Protein AF-C5EA65-F1 (afdb_monomer)

pLDDT: mean 77.41, std 18.28, range [38.25, 96.12]

Structure (mmCIF, N/CA/C/O backbone):
data_AF-C5EA65-F1
#
_entry.id   AF-C5EA65-F1
#
loop_
_atom_site.group_PDB
_atom_site.id
_atom_site.type_symbol
_atom_site.label_atom_id
_atom_site.label_alt_id
_atom_site.label_comp_id
_atom_site.label_asym_id
_atom_site.label_entity_id
_atom_site.label_seq_id
_atom_site.pdbx_PDB_ins_code
_atom_site.Cartn_x
_atom_site.Cartn_y
_atom_site.Cartn_z
_atom_site.occupancy
_atom_site.B_iso_or_equiv
_atom_site.auth_seq_id
_atom_site.auth_comp_id
_atom_site.auth_asym_id
_atom_site.auth_atom_id
_atom_site.pdbx_PDB_model_num
ATOM 1 N N . MET A 1 1 ? 1.849 60.796 48.686 1.00 42.72 1 MET A N 1
ATOM 2 C CA . MET A 1 1 ? 1.917 60.443 47.254 1.00 42.72 1 MET A CA 1
ATOM 3 C C . MET A 1 1 ? 2.783 59.196 47.176 1.00 42.72 1 MET A C 1
ATOM 5 O O . MET A 1 1 ? 3.997 59.300 47.188 1.00 42.72 1 MET A O 1
ATOM 9 N N . GLU A 1 2 ? 2.141 58.036 47.281 1.00 45.88 2 GLU A N 1
ATOM 10 C CA . GLU A 1 2 ? 2.754 56.698 47.278 1.00 45.88 2 GLU A CA 1
ATOM 11 C C . GLU A 1 2 ? 2.664 56.130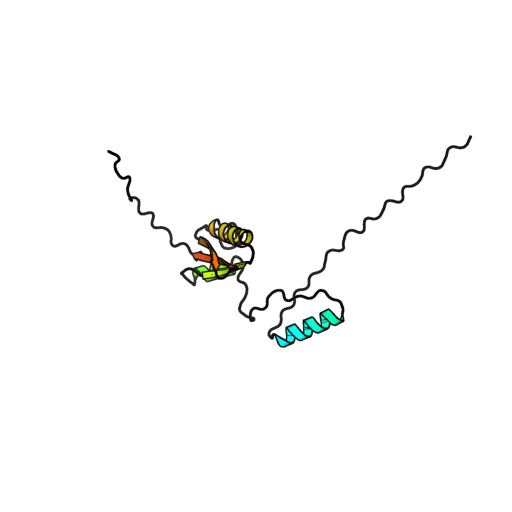 45.851 1.00 45.88 2 GLU A C 1
ATOM 13 O O . GLU A 1 2 ? 1.578 56.206 45.264 1.00 45.88 2 GLU A O 1
ATOM 18 N N . PRO A 1 3 ? 3.737 55.586 45.253 1.00 50.59 3 PRO A N 1
ATOM 19 C CA . PRO A 1 3 ? 3.624 54.873 43.988 1.00 50.59 3 PRO A CA 1
ATOM 20 C C . PRO A 1 3 ? 3.052 53.458 44.193 1.00 50.59 3 PRO A C 1
ATOM 22 O O . PRO A 1 3 ? 3.458 52.717 45.083 1.00 50.59 3 PRO A O 1
ATOM 25 N N . SER A 1 4 ? 2.094 53.103 43.331 1.00 47.75 4 SER A N 1
ATOM 26 C CA . SER A 1 4 ? 1.398 51.809 43.276 1.00 47.75 4 SER A CA 1
ATOM 27 C C . SER A 1 4 ? 2.331 50.601 43.100 1.00 47.75 4 SER A C 1
ATOM 29 O O . SER A 1 4 ? 3.300 50.692 42.342 1.00 47.75 4 SER A O 1
ATOM 31 N N . PRO A 1 5 ? 1.990 49.427 43.665 1.00 50.44 5 PRO A N 1
ATOM 32 C CA . PRO A 1 5 ? 2.654 48.179 43.321 1.00 50.44 5 PRO A CA 1
ATOM 33 C C . PRO A 1 5 ? 2.207 47.700 41.931 1.00 50.44 5 PRO A C 1
ATOM 35 O O . PRO A 1 5 ? 1.017 47.604 41.626 1.00 50.44 5 PRO A O 1
ATOM 38 N N . ALA A 1 6 ? 3.184 47.394 41.077 1.00 50.41 6 ALA A N 1
ATOM 39 C CA . ALA A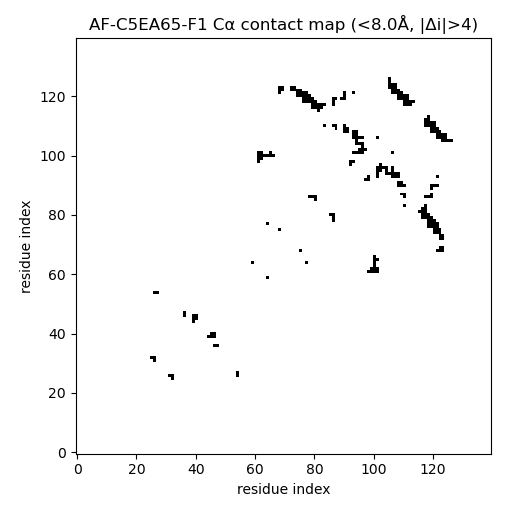 1 6 ? 2.964 46.793 39.769 1.00 50.41 6 ALA A CA 1
ATOM 40 C C . ALA A 1 6 ? 2.261 45.431 39.911 1.00 50.41 6 ALA A C 1
ATOM 42 O O . ALA A 1 6 ? 2.679 44.571 40.686 1.00 50.41 6 ALA A O 1
ATOM 43 N N . SER A 1 7 ? 1.189 45.238 39.138 1.00 45.34 7 SER A N 1
ATOM 44 C CA . SER A 1 7 ? 0.468 43.969 39.041 1.00 45.34 7 SER A CA 1
ATOM 45 C C . SER A 1 7 ? 1.375 42.886 38.459 1.00 45.34 7 SER A C 1
ATOM 47 O O . SER A 1 7 ? 1.774 42.948 37.297 1.00 45.34 7 SER A O 1
ATOM 49 N N . VAL A 1 8 ? 1.681 41.871 39.266 1.00 50.34 8 VAL A N 1
ATOM 50 C CA . VAL A 1 8 ? 2.309 40.631 38.808 1.00 50.34 8 VAL A CA 1
ATOM 51 C C . VAL A 1 8 ? 1.278 39.889 37.963 1.00 50.34 8 VAL A C 1
ATOM 53 O O . VAL A 1 8 ? 0.305 39.342 38.480 1.00 50.34 8 VAL A O 1
ATOM 56 N N . ALA A 1 9 ? 1.466 39.895 36.645 1.00 40.66 9 ALA A N 1
ATOM 57 C CA . ALA A 1 9 ? 0.675 39.080 35.739 1.00 40.66 9 ALA A CA 1
ATOM 58 C C . ALA A 1 9 ? 0.950 37.598 36.037 1.00 40.66 9 ALA A C 1
ATOM 60 O O . ALA A 1 9 ? 2.009 37.065 35.706 1.00 40.66 9 ALA A O 1
ATOM 61 N N . CYS A 1 10 ? -0.011 36.936 36.683 1.00 40.47 10 CYS A N 1
ATOM 62 C CA . CYS A 1 10 ? -0.054 35.486 36.801 1.00 40.47 10 CYS A CA 1
ATOM 63 C C . CYS A 1 10 ? -0.231 34.914 35.387 1.00 40.47 10 CYS A C 1
ATOM 65 O O . CYS A 1 10 ? -1.318 34.957 34.808 1.00 40.47 10 CYS A O 1
ATOM 67 N N . GLY A 1 11 ? 0.875 34.477 34.784 1.00 38.25 11 GLY A N 1
ATOM 68 C CA . GLY A 1 11 ? 0.882 33.874 33.461 1.00 38.25 11 GLY A CA 1
ATOM 69 C C . GLY A 1 11 ? -0.002 32.633 33.449 1.00 38.25 11 GLY A C 1
ATOM 70 O O . GLY A 1 11 ? 0.262 31.668 34.159 1.00 38.25 11 GLY A O 1
ATOM 71 N N . SER A 1 12 ? -1.051 32.668 32.628 1.00 46.88 12 SER A N 1
ATOM 72 C CA . SER A 1 12 ? -1.897 31.521 32.315 1.00 46.88 12 SER A CA 1
ATOM 73 C C . SER A 1 12 ? -1.016 30.346 31.886 1.00 46.88 12 SER A C 1
ATOM 75 O O . SER A 1 12 ? -0.458 30.353 30.786 1.00 46.88 12 SER A O 1
ATOM 77 N N . VAL A 1 13 ? -0.912 29.323 32.735 1.00 44.59 13 VAL A N 1
ATOM 78 C CA . VAL A 1 13 ? -0.347 28.028 32.352 1.00 44.59 13 VAL A CA 1
ATOM 79 C C . VAL A 1 13 ? -1.277 27.461 31.288 1.00 44.59 13 VAL A C 1
ATOM 81 O O . VAL A 1 13 ? -2.367 26.976 31.578 1.00 44.59 13 VAL A O 1
ATOM 84 N N . LYS A 1 14 ? -0.887 27.580 30.019 1.00 47.47 14 LYS A N 1
ATOM 85 C CA . LYS A 1 14 ? -1.535 26.829 28.949 1.00 47.47 14 LYS A CA 1
ATOM 86 C C . LYS A 1 14 ? -1.159 25.372 29.178 1.00 47.47 14 LYS A C 1
ATOM 88 O O . LYS A 1 14 ? -0.051 24.969 28.834 1.00 47.47 14 LYS A O 1
ATOM 93 N N . CYS A 1 15 ? -2.058 24.608 29.796 1.00 49.91 15 CYS A N 1
ATOM 94 C CA . CYS A 1 15 ? -1.981 23.155 29.809 1.00 49.91 15 CYS A CA 1
ATOM 95 C C . CYS A 1 15 ? -1.903 22.700 28.349 1.00 49.91 15 CYS A C 1
ATOM 97 O O . CYS A 1 15 ? -2.889 22.763 27.614 1.00 49.91 15 CYS A O 1
ATOM 99 N N . LEU A 1 16 ? -0.704 22.332 27.901 1.00 51.25 16 LEU A N 1
ATOM 100 C CA . LEU A 1 16 ? -0.521 21.701 26.603 1.00 51.25 16 LEU A CA 1
ATOM 101 C C . LEU A 1 16 ? -1.367 20.418 26.610 1.00 51.25 16 LEU A C 1
ATOM 103 O O . LEU A 1 16 ? -1.343 19.703 27.616 1.00 51.25 16 LEU A O 1
ATOM 107 N N . PRO A 1 17 ? -2.136 20.121 25.548 1.00 58.03 17 PRO A N 1
ATOM 108 C CA . PRO A 1 17 ? -2.901 18.885 25.494 1.00 58.03 17 PRO A CA 1
ATOM 109 C C . PRO A 1 17 ? -1.932 17.715 25.672 1.00 58.03 17 PRO A C 1
ATOM 111 O O . PRO A 1 17 ? -0.957 17.595 24.927 1.00 58.03 17 PRO A O 1
ATOM 114 N N . MET A 1 18 ? -2.170 16.890 26.696 1.00 62.22 18 MET A N 1
ATOM 115 C CA . MET A 1 18 ? -1.382 15.684 26.933 1.00 62.22 18 MET A CA 1
ATOM 116 C C . MET A 1 18 ? -1.363 14.857 25.647 1.00 62.22 18 MET A C 1
ATOM 118 O O . MET A 1 18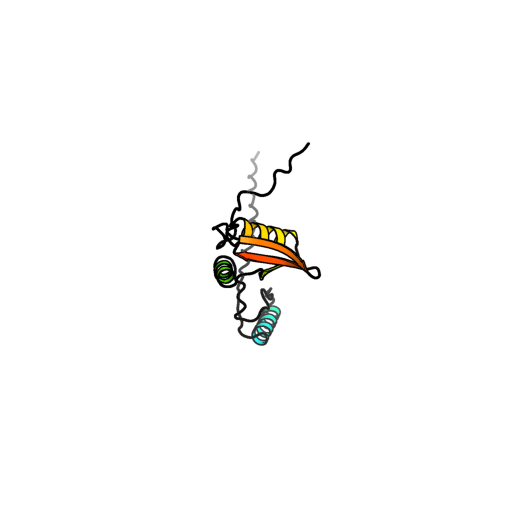 ? -2.408 14.643 25.027 1.00 62.22 18 MET A O 1
ATOM 122 N N . ALA A 1 19 ? -0.177 14.419 25.223 1.00 66.88 19 ALA A N 1
ATOM 123 C CA . ALA A 1 19 ? -0.045 13.556 24.059 1.00 66.88 19 ALA A CA 1
ATOM 124 C C . ALA A 1 19 ? -0.945 12.323 24.253 1.00 66.88 19 ALA A C 1
ATOM 126 O O . ALA A 1 19 ? -0.819 11.614 25.250 1.00 66.88 19 ALA A O 1
ATOM 127 N N . LYS A 1 20 ? -1.888 12.095 23.330 1.00 71.62 20 LYS A N 1
ATOM 128 C CA . LYS A 1 20 ? -2.807 10.951 23.395 1.00 71.62 20 LYS A CA 1
ATOM 129 C C . LYS A 1 20 ? -1.984 9.668 23.254 1.00 71.62 20 LYS A C 1
ATOM 131 O O . LYS A 1 20 ? -1.475 9.382 22.171 1.00 71.62 20 LYS A O 1
ATOM 136 N N . THR A 1 21 ? -1.834 8.914 24.340 1.00 77.75 21 THR A N 1
ATOM 137 C CA . THR A 1 21 ? -1.193 7.594 24.312 1.00 77.75 21 THR A CA 1
ATOM 138 C C . THR A 1 21 ? -2.074 6.638 23.515 1.00 77.75 21 THR A C 1
ATOM 140 O O . THR A 1 21 ? -3.233 6.424 23.861 1.00 77.75 21 THR A O 1
ATOM 143 N N . VAL A 1 22 ? -1.533 6.074 22.435 1.00 80.88 22 VAL A N 1
ATOM 144 C CA . VAL A 1 22 ? -2.223 5.082 21.600 1.00 80.88 22 VAL A CA 1
ATOM 145 C C . VAL A 1 22 ? -1.595 3.718 21.849 1.00 80.88 22 VAL A C 1
ATOM 147 O O . VAL A 1 22 ? -0.393 3.545 21.650 1.00 80.88 22 VAL A O 1
ATOM 150 N N . ILE A 1 23 ? -2.414 2.749 22.255 1.00 81.38 23 ILE A N 1
ATOM 151 C CA . ILE A 1 23 ? -2.008 1.357 22.459 1.00 81.38 23 ILE A CA 1
ATOM 152 C C . ILE A 1 23 ? -2.646 0.517 21.356 1.00 81.38 23 ILE A C 1
ATOM 154 O O . ILE A 1 23 ? -3.851 0.595 21.129 1.00 81.38 23 ILE A O 1
ATOM 158 N N . ARG A 1 24 ? -1.828 -0.277 20.662 1.00 85.19 24 ARG A N 1
ATOM 159 C CA . ARG A 1 24 ? -2.287 -1.223 19.642 1.00 85.19 24 ARG A CA 1
ATOM 160 C C . ARG A 1 24 ? -2.212 -2.633 20.198 1.00 85.19 24 ARG A C 1
ATOM 162 O O . ARG A 1 24 ? -1.148 -3.055 20.643 1.00 85.19 24 ARG A O 1
ATOM 169 N N . VAL A 1 25 ? -3.328 -3.346 20.138 1.00 83.31 25 VAL A N 1
ATOM 170 C CA . VAL A 1 25 ? -3.459 -4.725 20.614 1.00 83.31 25 VAL A CA 1
ATOM 171 C C . VAL A 1 25 ? -3.928 -5.587 19.446 1.00 83.31 25 VAL A C 1
ATOM 173 O O . VAL A 1 25 ? -4.782 -5.162 18.669 1.00 83.31 25 VAL A O 1
ATOM 176 N N . MET A 1 26 ? -3.335 -6.769 19.291 1.00 82.25 26 MET A N 1
ATOM 177 C CA . MET A 1 26 ? -3.684 -7.736 18.250 1.00 82.25 26 MET A CA 1
ATOM 178 C C . MET A 1 26 ? -4.314 -8.976 18.883 1.00 82.25 26 MET A C 1
ATOM 180 O O . MET A 1 26 ? -3.869 -9.404 19.946 1.00 82.25 26 MET A O 1
ATOM 184 N N . PHE A 1 27 ? -5.312 -9.553 18.213 1.00 82.12 27 PHE A N 1
ATOM 185 C CA . PHE A 1 27 ? -6.046 -10.736 18.670 1.00 82.12 27 PHE A CA 1
ATOM 186 C C . PHE A 1 27 ? -6.166 -11.749 17.542 1.00 82.12 27 PHE A C 1
ATOM 188 O O . PHE A 1 27 ? -6.684 -11.383 16.491 1.00 82.12 27 PHE A O 1
ATOM 195 N N . ASP A 1 28 ? -5.746 -12.995 17.789 1.00 78.88 28 ASP A N 1
ATOM 196 C CA . ASP A 1 28 ? -5.841 -14.150 16.872 1.00 78.88 28 ASP A CA 1
ATOM 197 C C . ASP A 1 28 ? -7.278 -14.547 16.500 1.00 78.88 28 ASP A C 1
ATOM 199 O O . ASP A 1 28 ? -7.489 -15.212 15.487 1.00 78.88 28 ASP A O 1
ATOM 203 N N . ASP A 1 29 ? -8.265 -14.098 17.277 1.00 81.50 29 ASP A N 1
ATOM 204 C CA . ASP A 1 29 ? -9.680 -14.422 17.123 1.00 81.50 29 ASP A CA 1
ATOM 205 C C . ASP A 1 29 ? -10.571 -13.170 17.231 1.00 81.50 29 ASP A C 1
ATOM 207 O O . ASP A 1 29 ? -10.314 -12.267 18.034 1.00 81.50 29 ASP A O 1
ATOM 211 N N . ALA A 1 30 ? -11.641 -13.130 16.431 1.00 80.12 30 ALA A N 1
ATOM 212 C CA . ALA A 1 30 ? -12.567 -11.998 16.376 1.00 80.12 30 ALA A CA 1
ATOM 213 C C . ALA A 1 30 ? -13.369 -11.835 17.678 1.00 80.12 30 ALA A C 1
ATOM 215 O O . ALA A 1 30 ? -13.546 -10.714 18.152 1.00 80.12 30 ALA A O 1
ATOM 216 N N . THR A 1 31 ? -13.771 -12.942 18.303 1.00 85.19 31 THR A N 1
ATOM 217 C CA . THR A 1 31 ? -14.519 -12.948 19.570 1.00 85.19 31 THR A CA 1
ATOM 218 C C . THR A 1 31 ? -13.684 -12.349 20.701 1.00 85.19 31 THR A C 1
ATOM 220 O O . THR A 1 31 ? -14.178 -11.570 21.517 1.00 85.19 31 THR A O 1
ATOM 223 N N . ALA A 1 32 ? -12.384 -12.663 20.734 1.00 85.44 32 ALA A N 1
ATOM 224 C CA . ALA A 1 32 ? -11.458 -12.096 21.712 1.00 85.44 32 ALA A CA 1
ATOM 225 C C . ALA A 1 32 ? -11.291 -10.573 21.546 1.00 85.44 32 ALA A C 1
ATOM 227 O O . ALA A 1 32 ? -11.234 -9.846 22.544 1.00 85.44 32 ALA A O 1
ATOM 228 N N . ALA A 1 33 ? -11.254 -10.084 20.301 1.00 87.25 33 ALA A N 1
ATOM 229 C CA . ALA A 1 33 ? -11.209 -8.654 20.010 1.00 87.25 33 ALA A CA 1
ATOM 230 C C . ALA A 1 33 ? -12.505 -7.942 20.429 1.00 87.25 33 ALA A C 1
ATOM 232 O O . ALA A 1 33 ? -12.446 -6.877 21.046 1.00 87.25 33 ALA A O 1
ATOM 233 N N . GLU A 1 34 ? -13.669 -8.532 20.148 1.00 88.94 34 GLU A N 1
ATOM 234 C CA . GLU A 1 34 ? -14.974 -7.985 20.542 1.00 88.94 34 GLU A CA 1
ATOM 235 C C . GLU A 1 34 ? -15.103 -7.868 22.064 1.00 88.94 34 GLU A C 1
ATOM 237 O O . GLU A 1 34 ? -15.375 -6.777 22.570 1.00 88.94 34 GLU A O 1
ATOM 242 N N . GLY A 1 35 ? -14.786 -8.931 22.810 1.00 92.19 35 GLY A N 1
ATOM 243 C CA . GLY A 1 35 ? -14.815 -8.901 24.276 1.00 92.19 35 GLY A CA 1
ATOM 244 C C . GLY A 1 35 ? -13.801 -7.925 24.894 1.00 92.19 35 GLY A C 1
ATOM 245 O O . GLY A 1 35 ? -14.009 -7.395 25.988 1.00 92.19 35 GLY A O 1
ATOM 246 N N . PHE A 1 36 ? -12.687 -7.639 24.212 1.00 90.94 36 PHE A N 1
ATOM 247 C CA . PHE A 1 36 ? -11.774 -6.570 24.625 1.00 90.94 36 PHE A CA 1
ATOM 248 C C . PHE A 1 36 ? -12.378 -5.178 24.399 1.00 90.94 36 PHE A C 1
ATOM 250 O O . PHE A 1 36 ? -12.317 -4.338 25.296 1.00 90.94 36 PHE A O 1
ATOM 257 N N . LEU A 1 37 ? -13.011 -4.941 23.247 1.00 91.75 37 LEU A N 1
ATOM 258 C CA . LEU A 1 37 ? -13.667 -3.666 22.944 1.00 91.75 37 LEU A CA 1
ATOM 259 C C . LEU A 1 37 ? -14.828 -3.368 23.893 1.00 91.75 37 LEU A C 1
ATOM 261 O O . LEU A 1 37 ? -14.987 -2.223 24.313 1.00 91.75 37 LEU A O 1
ATOM 265 N N . GLU A 1 38 ? -15.623 -4.375 24.254 1.00 92.62 38 GLU A N 1
ATOM 266 C CA . GLU A 1 38 ? -16.700 -4.221 25.237 1.00 92.62 38 GLU A CA 1
ATOM 267 C C . GLU A 1 38 ? -16.166 -3.791 26.605 1.00 92.62 38 GLU A C 1
ATOM 269 O O . GLU A 1 38 ? -16.692 -2.848 27.199 1.00 92.62 38 GLU A O 1
ATOM 274 N N . ARG A 1 39 ? -15.068 -4.403 27.068 1.00 92.94 39 ARG A N 1
ATOM 275 C CA . ARG A 1 39 ? -14.401 -3.991 28.312 1.00 92.94 39 ARG A CA 1
ATOM 276 C C . ARG A 1 39 ? -13.875 -2.562 28.231 1.00 92.94 39 ARG A C 1
ATOM 278 O O . ARG A 1 39 ? -14.137 -1.775 29.135 1.00 92.94 39 ARG A O 1
ATOM 285 N N . CYS A 1 40 ? -13.222 -2.189 27.129 1.00 92.56 40 CYS A N 1
ATOM 286 C CA . CYS A 1 40 ? -12.765 -0.815 26.923 1.00 92.56 40 CYS A CA 1
ATOM 287 C C . CYS A 1 40 ? -13.917 0.196 26.965 1.00 92.56 40 CYS A C 1
ATOM 289 O O . CYS A 1 40 ? -13.785 1.238 27.601 1.00 92.56 40 CYS A O 1
ATOM 291 N N . ARG A 1 41 ? -15.063 -0.115 26.344 1.00 90.00 41 ARG A N 1
ATOM 292 C CA . ARG A 1 41 ? -16.256 0.743 26.418 1.00 90.00 41 ARG A CA 1
ATOM 293 C C . ARG A 1 41 ? -16.782 0.864 27.847 1.00 90.00 41 ARG A C 1
ATOM 295 O O . ARG A 1 41 ? -17.148 1.964 28.248 1.00 90.00 41 ARG A O 1
ATOM 302 N N . GLY A 1 42 ? -16.787 -0.233 28.608 1.00 90.75 42 GLY A N 1
ATOM 303 C CA . GLY A 1 42 ? -17.164 -0.234 30.025 1.00 90.75 42 GLY A CA 1
ATOM 304 C C . GLY A 1 42 ? -16.268 0.656 30.895 1.00 90.75 42 GLY A C 1
ATOM 305 O O . GLY A 1 42 ? -16.754 1.285 31.829 1.00 90.75 42 GLY A O 1
ATOM 306 N N . GLU A 1 43 ? -14.985 0.771 30.550 1.00 91.62 43 GLU A N 1
ATOM 3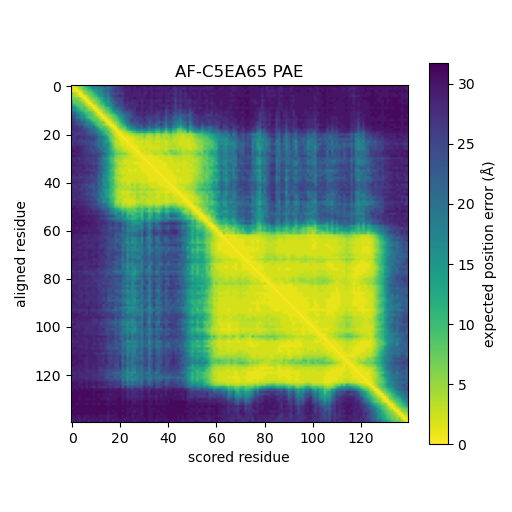07 C CA . GLU A 1 43 ? -14.010 1.634 31.234 1.00 91.62 43 GLU A CA 1
ATOM 308 C C . GLU A 1 43 ? -13.951 3.072 30.680 1.00 91.62 43 GLU A C 1
ATOM 310 O O . GLU A 1 43 ? -13.148 3.886 31.137 1.00 91.62 43 GLU A O 1
ATOM 315 N N . GLY A 1 44 ? -14.788 3.416 29.694 1.00 88.19 44 GLY A N 1
ATOM 316 C CA . GLY A 1 44 ? -14.784 4.739 29.059 1.00 88.19 44 GLY A CA 1
ATOM 317 C C . GLY A 1 44 ? -13.571 4.997 28.155 1.00 88.19 44 GLY A C 1
ATOM 318 O O . GLY A 1 44 ? -13.256 6.150 27.854 1.00 88.19 44 GLY A O 1
ATOM 319 N N . LEU A 1 45 ? -12.880 3.941 27.717 1.00 88.25 45 LEU A N 1
ATOM 320 C CA . LEU A 1 45 ? -11.743 4.020 26.806 1.00 88.25 45 LEU A CA 1
ATOM 321 C C . LEU A 1 45 ? -12.208 4.132 25.346 1.00 88.25 45 LEU A C 1
ATOM 323 O O . LEU A 1 45 ? -13.081 3.398 24.883 1.00 88.25 45 LEU A O 1
ATOM 327 N N . ASP A 1 46 ? -11.556 5.022 24.597 1.00 85.94 46 ASP A N 1
ATOM 328 C CA . ASP A 1 46 ? -11.770 5.236 23.159 1.00 85.94 46 ASP A CA 1
ATOM 329 C C . ASP A 1 46 ? -11.069 4.143 22.331 1.00 85.94 46 ASP A C 1
ATOM 331 O O . ASP A 1 46 ? -10.034 4.369 21.699 1.00 85.94 46 ASP A O 1
ATOM 335 N N . ALA A 1 47 ? -11.598 2.920 22.411 1.00 86.25 47 ALA A N 1
ATOM 336 C CA . ALA A 1 47 ? -11.101 1.768 21.669 1.00 86.25 47 ALA A CA 1
ATOM 337 C C . ALA A 1 47 ? -11.903 1.552 20.379 1.00 86.25 47 ALA A C 1
ATOM 339 O O . ALA A 1 47 ? -13.130 1.421 20.390 1.00 86.25 47 ALA A O 1
ATOM 340 N N . VAL A 1 48 ? -11.189 1.467 19.257 1.00 84.00 48 VAL A N 1
ATOM 341 C CA . VAL A 1 48 ? -11.757 1.246 17.923 1.00 84.00 48 VAL A CA 1
ATOM 342 C C . VAL A 1 48 ? -11.008 0.131 17.204 1.00 84.00 48 VAL A C 1
ATOM 344 O O . VAL A 1 48 ? -9.812 -0.071 17.417 1.00 84.00 48 VAL A O 1
ATOM 347 N N . VAL A 1 49 ? -11.703 -0.580 16.316 1.00 82.88 49 VAL A N 1
ATOM 348 C CA . VAL A 1 49 ? -11.062 -1.550 15.422 1.00 82.88 49 VAL A CA 1
ATOM 349 C C . VAL A 1 49 ? -10.208 -0.791 14.407 1.00 82.88 49 VAL A C 1
ATOM 351 O O . VAL A 1 49 ? -10.736 -0.044 13.584 1.00 82.88 49 VAL A O 1
ATOM 354 N N . GLU A 1 50 ? -8.888 -0.987 14.451 1.00 74.19 50 GLU A N 1
ATOM 355 C CA . GLU A 1 50 ?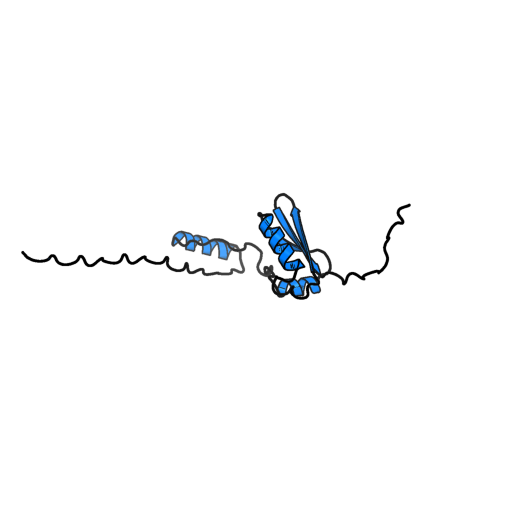 -7.967 -0.401 13.466 1.00 74.19 50 GLU A CA 1
ATOM 356 C C . GLU A 1 50 ? -7.955 -1.194 12.144 1.00 74.19 50 GLU A C 1
ATOM 358 O O . GLU A 1 50 ? -7.882 -0.603 11.064 1.00 74.19 50 GLU A O 1
ATOM 363 N N . ASP A 1 51 ? -8.032 -2.529 12.212 1.00 68.19 51 ASP A N 1
ATOM 364 C CA . ASP A 1 51 ? -8.008 -3.429 11.055 1.00 68.19 51 ASP A CA 1
ATOM 365 C C . ASP A 1 51 ? -8.769 -4.728 11.368 1.00 68.19 51 ASP A C 1
ATOM 367 O O . ASP A 1 51 ? -8.416 -5.434 12.307 1.00 68.19 51 ASP A O 1
ATOM 371 N N . ALA A 1 52 ? -9.806 -5.040 10.587 1.00 64.44 52 ALA A N 1
ATOM 372 C CA . ALA A 1 52 ? -10.647 -6.231 10.770 1.00 64.44 52 ALA A CA 1
ATOM 373 C C . ALA A 1 52 ? -10.210 -7.427 9.901 1.00 64.44 52 ALA A C 1
ATOM 375 O O . ALA A 1 52 ? -10.914 -8.432 9.818 1.00 64.44 52 ALA A O 1
ATOM 376 N N . ARG A 1 53 ? -9.090 -7.314 9.173 1.00 63.97 53 ARG A N 1
ATOM 377 C CA . ARG A 1 53 ? -8.623 -8.399 8.301 1.00 63.97 53 ARG A CA 1
ATOM 378 C C . ARG A 1 53 ? -8.086 -9.580 9.123 1.00 63.97 53 ARG A C 1
ATOM 380 O O . ARG A 1 53 ? -7.452 -9.343 10.148 1.00 63.97 53 ARG A O 1
ATOM 387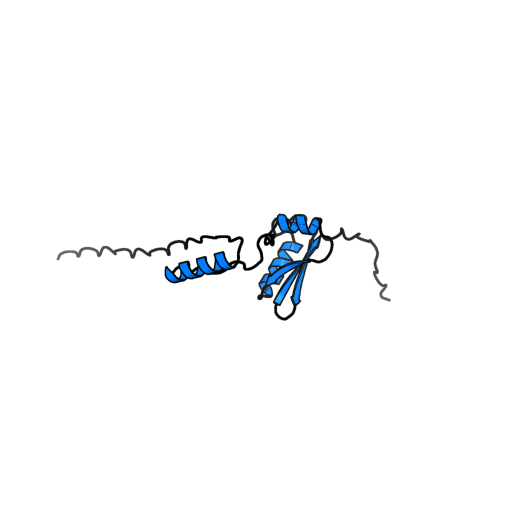 N N . PRO A 1 54 ? -8.260 -10.831 8.650 1.00 54.59 54 PRO A N 1
ATOM 388 C CA . PRO A 1 54 ? -7.780 -12.020 9.353 1.00 54.59 54 PRO A CA 1
ATOM 389 C C . PRO A 1 54 ? -6.286 -11.942 9.671 1.00 54.59 54 PRO A C 1
ATOM 391 O O . PRO A 1 54 ? -5.496 -11.458 8.847 1.00 54.59 54 PRO A O 1
ATOM 394 N N . ILE A 1 55 ? -5.882 -12.468 10.828 1.00 41.97 55 ILE A N 1
ATOM 395 C CA . ILE A 1 55 ? -4.466 -12.574 11.183 1.00 41.97 55 ILE A CA 1
ATOM 396 C C . ILE A 1 55 ? -3.700 -13.395 10.147 1.00 41.97 55 ILE A C 1
ATOM 398 O O . ILE A 1 55 ? -4.196 -14.368 9.589 1.00 41.97 55 ILE A O 1
ATOM 402 N N . GLY A 1 56 ? -2.501 -12.918 9.809 1.00 49.88 56 GLY A N 1
ATOM 403 C CA . GLY A 1 56 ? -1.719 -13.407 8.669 1.00 49.88 56 GLY A CA 1
ATOM 404 C C . GLY A 1 56 ? -1.960 -12.631 7.368 1.00 49.88 56 GLY A C 1
ATOM 405 O O . GLY A 1 56 ? -1.083 -12.602 6.502 1.00 49.88 56 GLY A O 1
ATOM 406 N N . THR A 1 57 ? -3.053 -11.868 7.262 1.00 53.72 57 THR A N 1
ATOM 407 C CA . THR A 1 57 ? -3.289 -10.916 6.160 1.00 53.72 57 THR A CA 1
ATOM 408 C C . THR A 1 57 ? -2.591 -9.586 6.445 1.00 53.72 57 THR A C 1
ATOM 410 O O . THR A 1 57 ? -3.190 -8.512 6.397 1.00 53.72 57 THR A O 1
ATOM 413 N N . VAL A 1 58 ? -1.305 -9.648 6.806 1.00 52.44 58 VAL A N 1
ATOM 414 C CA . VAL A 1 58 ? -0.499 -8.472 7.151 1.00 52.44 58 VAL A CA 1
ATOM 415 C C . VAL A 1 58 ? -0.677 -7.421 6.060 1.00 52.44 58 VAL A C 1
ATOM 417 O O . VAL A 1 58 ? -0.428 -7.696 4.884 1.00 52.44 58 VAL A O 1
ATOM 420 N N . LYS A 1 59 ? -1.080 -6.203 6.443 1.00 57.41 59 LYS A N 1
ATOM 421 C CA . LYS A 1 59 ? -1.028 -5.023 5.576 1.00 57.41 59 LYS A CA 1
ATOM 422 C C . LYS A 1 59 ? 0.432 -4.793 5.200 1.00 57.41 59 LYS A C 1
ATOM 424 O O . LYS A 1 59 ? 1.167 -4.099 5.902 1.00 57.41 59 LYS A O 1
ATOM 429 N N . ARG A 1 60 ? 0.876 -5.423 4.112 1.00 65.69 60 ARG A N 1
ATOM 430 C CA . ARG A 1 60 ? 2.246 -5.303 3.618 1.00 65.69 60 ARG A CA 1
ATOM 431 C C . ARG A 1 60 ? 2.425 -3.848 3.219 1.00 65.69 60 ARG A C 1
ATOM 433 O O . ARG A 1 60 ? 1.860 -3.369 2.241 1.00 65.69 60 ARG A O 1
ATOM 440 N N . ASN A 1 61 ? 3.153 -3.110 4.043 1.00 75.69 61 ASN A N 1
ATOM 441 C CA . ASN A 1 61 ? 3.506 -1.730 3.779 1.00 75.69 61 ASN A CA 1
ATOM 442 C C . ASN A 1 61 ? 4.991 -1.661 3.460 1.00 75.69 61 ASN A C 1
ATOM 444 O O . ASN A 1 61 ? 5.813 -2.352 4.059 1.00 75.69 61 ASN A O 1
ATOM 448 N N . GLY A 1 62 ? 5.318 -0.801 2.506 1.00 80.31 62 GLY A N 1
ATOM 449 C CA . GLY A 1 62 ? 6.690 -0.515 2.133 1.00 80.31 62 GLY A CA 1
ATOM 450 C C . GLY A 1 62 ? 7.487 -1.750 1.664 1.00 80.31 62 GLY A C 1
ATOM 451 O O . GLY A 1 62 ? 7.005 -2.440 0.763 1.00 80.31 62 GLY A O 1
ATOM 452 N N . PRO A 1 63 ? 8.659 -2.074 2.254 1.00 86.88 63 PRO A N 1
ATOM 453 C CA . PRO A 1 63 ? 9.545 -3.139 1.762 1.00 86.88 63 PRO A CA 1
ATOM 454 C C . PRO A 1 63 ? 8.891 -4.516 1.621 1.00 86.88 63 PRO A C 1
ATOM 456 O O . PRO A 1 63 ? 9.110 -5.197 0.625 1.00 86.88 63 PRO A O 1
ATOM 459 N N . GLY A 1 64 ? 8.035 -4.914 2.569 1.00 87.94 64 GLY A N 1
ATOM 460 C CA . GLY A 1 64 ? 7.353 -6.213 2.504 1.00 87.94 64 GLY A CA 1
ATOM 461 C C . GLY A 1 64 ? 6.379 -6.323 1.327 1.00 87.94 64 GLY A C 1
ATOM 462 O O . GLY A 1 64 ? 6.219 -7.398 0.750 1.00 87.94 64 GLY A O 1
ATOM 463 N N . LEU A 1 65 ? 5.758 -5.206 0.931 1.00 89.19 65 LEU A N 1
ATOM 464 C CA . LEU A 1 65 ? 4.889 -5.155 -0.246 1.00 89.19 65 LEU A CA 1
ATOM 465 C C . LEU A 1 65 ? 5.704 -5.260 -1.527 1.00 89.19 65 LEU A C 1
ATOM 467 O O . LEU A 1 65 ? 5.351 -6.025 -2.418 1.00 89.19 65 LEU A O 1
ATOM 471 N N . ALA A 1 66 ? 6.805 -4.515 -1.599 1.00 90.81 66 ALA A N 1
ATOM 472 C CA . ALA A 1 66 ? 7.698 -4.543 -2.743 1.00 90.81 66 ALA A CA 1
ATOM 473 C C . ALA A 1 66 ? 8.282 -5.946 -2.968 1.00 90.81 66 ALA A C 1
ATOM 475 O O . ALA A 1 66 ? 8.212 -6.470 -4.078 1.00 90.81 66 ALA A O 1
ATOM 476 N N . SER A 1 67 ? 8.789 -6.601 -1.920 1.00 90.19 67 SER A N 1
ATOM 477 C CA . SER A 1 67 ? 9.291 -7.978 -2.019 1.00 90.19 67 SER A CA 1
ATOM 478 C C . SER A 1 67 ? 8.217 -8.950 -2.505 1.00 90.19 67 SER A C 1
ATOM 480 O O . SER A 1 67 ? 8.485 -9.788 -3.363 1.00 90.19 67 SER A O 1
ATOM 482 N N . TRP A 1 68 ? 6.979 -8.811 -2.025 1.00 90.81 68 TRP A N 1
ATOM 483 C CA . TRP A 1 68 ? 5.885 -9.661 -2.484 1.00 90.81 68 TRP A CA 1
ATOM 484 C C . TRP A 1 68 ? 5.517 -9.421 -3.952 1.00 90.81 68 TRP A C 1
ATOM 486 O O . TRP A 1 68 ? 5.394 -10.386 -4.699 1.00 90.81 68 TRP A O 1
ATOM 496 N N . LEU A 1 69 ? 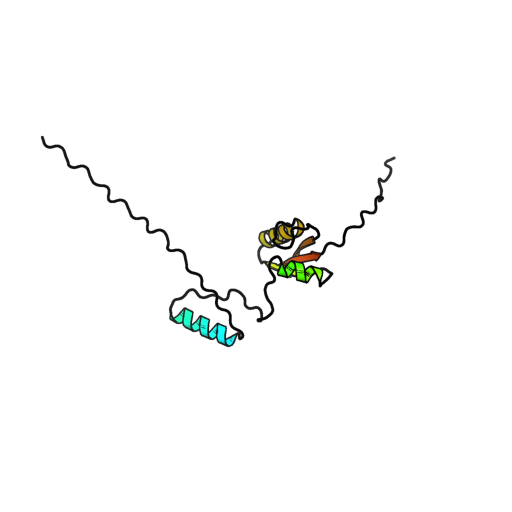5.418 -8.159 -4.382 1.00 91.19 69 LEU A N 1
ATOM 497 C CA . LEU A 1 69 ? 5.141 -7.794 -5.777 1.00 91.19 69 LEU A CA 1
ATOM 498 C C . LEU A 1 69 ? 6.257 -8.232 -6.740 1.00 91.19 69 LEU A C 1
ATOM 500 O O . LEU A 1 69 ? 5.990 -8.457 -7.916 1.00 91.19 69 LEU A O 1
ATOM 504 N N . LYS A 1 70 ? 7.504 -8.366 -6.266 1.00 90.38 70 LYS A N 1
ATOM 505 C CA . LYS A 1 70 ? 8.594 -8.982 -7.046 1.00 90.38 70 LYS A CA 1
ATOM 506 C C . LYS A 1 70 ? 8.355 -10.478 -7.264 1.00 90.38 70 LYS A C 1
ATOM 508 O O . LYS A 1 70 ? 8.630 -10.973 -8.349 1.00 90.38 70 LYS A O 1
ATOM 513 N N . ALA A 1 71 ? 7.836 -11.174 -6.253 1.00 89.31 71 ALA A N 1
ATOM 514 C CA . ALA A 1 71 ? 7.525 -12.601 -6.325 1.00 89.31 71 ALA A CA 1
ATOM 515 C C . ALA A 1 71 ? 6.196 -12.910 -7.047 1.00 89.31 71 ALA A C 1
ATOM 517 O O . ALA A 1 71 ? 6.001 -14.032 -7.498 1.00 89.31 71 ALA A O 1
ATOM 518 N N . HIS A 1 72 ? 5.290 -11.932 -7.157 1.00 88.62 72 HIS A N 1
ATOM 519 C CA . HIS A 1 72 ? 3.953 -12.101 -7.736 1.00 88.62 72 HIS A CA 1
ATOM 520 C C . HIS A 1 72 ? 3.788 -11.156 -8.930 1.00 88.62 72 HIS A C 1
ATOM 522 O O . HIS A 1 72 ? 3.323 -10.025 -8.763 1.00 88.62 72 HIS A O 1
ATOM 528 N N . PRO A 1 73 ? 4.181 -11.584 -10.143 1.00 87.56 73 PRO A N 1
ATOM 529 C CA . PRO A 1 73 ? 4.031 -10.759 -11.332 1.00 87.56 73 PRO A CA 1
ATOM 530 C C . PRO A 1 73 ? 2.551 -10.482 -11.630 1.00 87.56 73 PRO A C 1
ATOM 532 O O . PRO A 1 73 ? 1.662 -11.240 -11.245 1.00 87.56 73 PRO A O 1
ATOM 535 N N . GLY A 1 74 ? 2.287 -9.380 -12.331 1.00 90.75 74 GLY A N 1
ATOM 536 C CA . GLY A 1 74 ? 0.929 -8.941 -12.662 1.00 90.75 74 GLY A CA 1
ATOM 537 C C . GLY A 1 74 ? 0.419 -7.806 -11.777 1.00 90.75 74 GLY A C 1
ATOM 538 O O . GLY A 1 74 ? 1.113 -7.330 -10.883 1.00 90.75 74 GLY A O 1
ATOM 539 N N . TRP A 1 75 ? -0.779 -7.319 -12.099 1.00 94.12 75 TRP A N 1
ATOM 540 C CA . TRP A 1 75 ? -1.431 -6.227 -11.380 1.00 94.12 75 TRP A CA 1
ATOM 541 C C . TRP A 1 75 ? -2.141 -6.746 -10.137 1.00 94.12 75 TRP A C 1
ATOM 543 O O . TRP A 1 75 ? -3.030 -7.586 -10.244 1.00 94.12 75 TRP A O 1
ATOM 553 N N . HIS A 1 76 ? -1.805 -6.178 -8.982 1.00 93.12 76 HIS A N 1
ATOM 554 C CA . HIS A 1 76 ? -2.391 -6.569 -7.701 1.00 93.12 76 HIS A CA 1
ATOM 555 C C . HIS A 1 76 ? -2.988 -5.366 -6.990 1.00 93.12 76 HIS A C 1
ATOM 557 O O . HIS A 1 76 ? -2.406 -4.281 -7.017 1.00 93.12 76 HIS A O 1
ATOM 563 N N . VAL A 1 77 ? -4.134 -5.553 -6.335 1.00 92.00 77 VAL A N 1
ATOM 564 C CA . VAL A 1 77 ? -4.698 -4.547 -5.425 1.00 92.00 77 VAL A CA 1
ATOM 565 C C . VAL A 1 77 ? -3.835 -4.507 -4.167 1.00 92.00 77 VAL A C 1
ATOM 567 O O . VAL A 1 77 ? -3.648 -5.522 -3.503 1.00 92.00 77 VAL A O 1
ATOM 570 N N . VAL A 1 78 ? -3.290 -3.335 -3.846 1.00 89.81 78 VAL A N 1
ATOM 571 C CA . VAL A 1 78 ? -2.351 -3.153 -2.726 1.00 89.81 78 VAL A CA 1
ATOM 572 C C . VAL A 1 78 ? -2.874 -2.228 -1.632 1.00 89.81 78 VAL A C 1
ATOM 574 O O . VAL A 1 78 ? -2.342 -2.220 -0.522 1.00 89.81 78 VAL A O 1
ATOM 577 N N . ALA A 1 79 ? -3.901 -1.432 -1.930 1.00 88.81 79 ALA A N 1
ATOM 578 C CA . ALA A 1 79 ? -4.599 -0.609 -0.952 1.00 88.81 79 ALA A CA 1
ATOM 579 C C . ALA A 1 79 ? -6.006 -0.256 -1.440 1.00 88.81 79 ALA A C 1
ATOM 581 O O . ALA A 1 79 ? -6.261 -0.209 -2.641 1.00 88.81 79 ALA A O 1
ATOM 582 N N . GLU A 1 80 ? -6.877 0.087 -0.498 1.00 88.56 80 GLU A N 1
ATOM 583 C CA . GLU A 1 80 ? -8.201 0.645 -0.758 1.00 88.56 80 GLU A CA 1
ATOM 584 C C . GLU A 1 80 ? -8.367 1.953 0.015 1.00 88.56 80 GLU A C 1
ATOM 586 O O . GLU A 1 80 ? -7.767 2.158 1.075 1.00 88.56 80 GLU A O 1
ATOM 591 N N . SER A 1 81 ? -9.162 2.866 -0.529 1.00 83.31 81 SER A N 1
ATOM 592 C CA . SER A 1 81 ? -9.489 4.143 0.083 1.00 83.31 81 SER A CA 1
ATOM 593 C C . SER A 1 81 ? -10.853 4.626 -0.389 1.00 83.31 81 SER A C 1
ATOM 595 O O . SER A 1 81 ? -11.202 4.519 -1.558 1.00 83.31 81 SER A O 1
ATOM 597 N N . VAL A 1 82 ? -11.606 5.255 0.505 1.00 87.94 82 VAL A N 1
ATOM 598 C CA . VAL A 1 82 ? -12.801 6.025 0.127 1.00 87.94 82 VAL A CA 1
ATOM 599 C C . VAL A 1 82 ? -12.437 7.384 -0.487 1.00 87.94 82 VAL A C 1
ATOM 601 O O . VAL A 1 82 ? -13.258 8.016 -1.142 1.00 87.94 82 VAL A O 1
ATOM 604 N N . ASN A 1 83 ? -11.189 7.840 -0.320 1.00 90.50 83 ASN A N 1
ATOM 605 C CA . ASN A 1 83 ? -10.730 9.142 -0.785 1.00 90.50 83 ASN A CA 1
ATOM 606 C C . ASN A 1 83 ? -9.877 9.010 -2.057 1.00 90.50 83 ASN A C 1
ATOM 608 O O . ASN A 1 83 ? -8.747 8.514 -2.024 1.00 90.50 83 ASN A O 1
ATOM 612 N N . ARG A 1 84 ? -10.385 9.559 -3.170 1.00 93.38 84 ARG A N 1
ATOM 613 C CA . ARG A 1 84 ? -9.682 9.605 -4.463 1.00 93.38 84 ARG A CA 1
ATOM 614 C C . ARG A 1 84 ? -8.270 10.169 -4.343 1.00 93.38 84 ARG A C 1
ATOM 616 O O . ARG A 1 84 ? -7.331 9.587 -4.877 1.00 93.38 84 ARG A O 1
ATOM 623 N N . ARG A 1 85 ? -8.107 11.305 -3.656 1.00 93.00 85 ARG A N 1
ATOM 624 C CA . ARG A 1 85 ? -6.819 12.004 -3.543 1.00 93.00 85 ARG A CA 1
ATOM 625 C C . ARG A 1 85 ? -5.801 11.159 -2.784 1.00 93.00 85 ARG A C 1
ATOM 627 O O . ARG A 1 85 ? -4.639 11.126 -3.175 1.00 93.00 85 ARG A O 1
ATOM 634 N N . ALA A 1 86 ? -6.240 10.443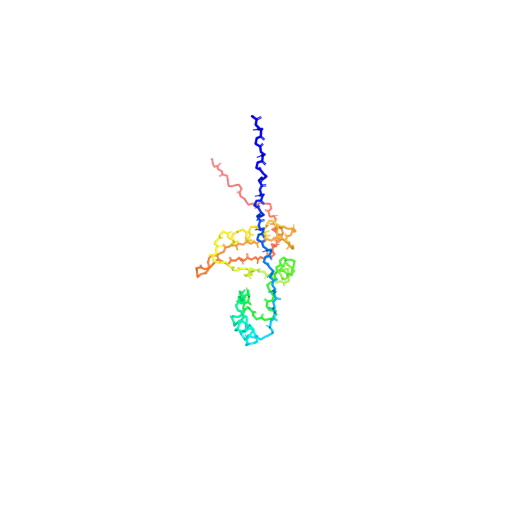 -1.750 1.00 89.69 86 ALA A N 1
ATOM 635 C CA . ALA A 1 86 ? -5.378 9.539 -0.996 1.00 89.69 86 ALA A CA 1
ATOM 636 C C . ALA A 1 86 ? -4.920 8.345 -1.850 1.00 89.69 86 ALA A C 1
ATOM 638 O O . ALA A 1 86 ? -3.728 8.037 -1.872 1.00 89.69 86 ALA A O 1
ATOM 639 N N . ALA A 1 87 ? -5.832 7.724 -2.608 1.00 92.44 87 ALA A N 1
ATOM 640 C CA . ALA A 1 87 ? -5.492 6.633 -3.524 1.00 92.44 87 ALA A CA 1
ATOM 641 C C . ALA A 1 87 ? -4.522 7.089 -4.628 1.00 92.44 87 ALA A C 1
ATOM 643 O O . ALA A 1 87 ? -3.512 6.433 -4.884 1.00 92.44 87 ALA A O 1
ATOM 644 N N . TRP A 1 88 ? -4.776 8.253 -5.231 1.00 95.31 88 TRP A N 1
ATOM 645 C CA . TRP A 1 88 ? -3.891 8.849 -6.234 1.00 95.31 88 TRP A CA 1
ATOM 646 C C . TRP A 1 88 ? -2.503 9.169 -5.676 1.00 95.31 88 TRP A C 1
ATOM 648 O O . TRP A 1 88 ? -1.503 8.823 -6.303 1.00 95.31 88 TRP A O 1
ATOM 658 N N . ALA A 1 89 ? -2.421 9.773 -4.488 1.00 94.81 89 ALA A N 1
ATOM 659 C CA . ALA A 1 89 ? -1.146 10.064 -3.837 1.00 94.81 89 ALA A CA 1
ATOM 660 C C . ALA A 1 89 ? -0.365 8.780 -3.515 1.00 94.81 89 ALA A C 1
ATOM 662 O O . ALA A 1 89 ? 0.847 8.725 -3.719 1.00 94.81 89 ALA A O 1
ATOM 663 N N . ALA A 1 90 ? -1.045 7.729 -3.050 1.00 92.94 90 ALA A N 1
ATOM 664 C CA . ALA A 1 90 ? -0.422 6.437 -2.785 1.00 92.94 90 ALA A CA 1
ATOM 665 C C . ALA A 1 90 ? 0.127 5.788 -4.067 1.00 92.94 90 ALA A C 1
ATOM 667 O O . ALA A 1 90 ? 1.281 5.359 -4.081 1.00 92.94 90 ALA A O 1
ATOM 668 N N . ALA A 1 91 ? -0.657 5.772 -5.150 1.00 95.06 91 ALA A N 1
ATOM 669 C CA . ALA A 1 91 ? -0.211 5.275 -6.451 1.00 95.06 91 ALA A CA 1
ATOM 670 C C . ALA A 1 91 ? 0.986 6.080 -6.985 1.00 95.06 91 ALA A C 1
ATOM 672 O O . ALA A 1 91 ? 1.967 5.505 -7.452 1.00 95.06 91 ALA A O 1
ATOM 673 N N . TRP A 1 92 ? 0.942 7.411 -6.865 1.00 95.50 92 TRP A N 1
ATOM 674 C CA . TRP A 1 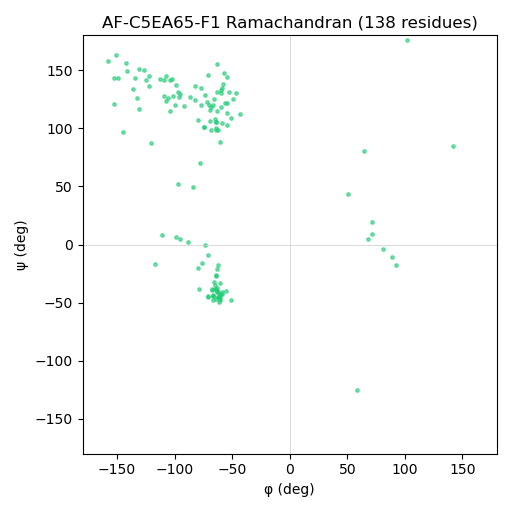92 ? 2.037 8.285 -7.282 1.00 95.50 92 TRP A CA 1
ATOM 675 C C . TRP A 1 92 ? 3.333 7.974 -6.524 1.00 95.50 92 TRP A C 1
ATOM 677 O O . TRP A 1 92 ? 4.370 7.810 -7.164 1.00 95.50 92 TRP A O 1
ATOM 687 N N . LYS A 1 93 ? 3.271 7.802 -5.196 1.00 94.00 93 LYS A N 1
ATOM 688 C CA . LYS A 1 93 ? 4.449 7.480 -4.372 1.00 94.00 93 LYS A CA 1
ATOM 689 C C . LYS A 1 93 ? 5.077 6.132 -4.721 1.00 94.00 93 LYS A C 1
ATOM 691 O O . LYS A 1 93 ? 6.292 6.003 -4.686 1.00 94.00 93 LYS A O 1
ATOM 696 N N . ILE A 1 94 ? 4.259 5.132 -5.051 1.00 93.38 94 ILE A N 1
ATOM 697 C CA . ILE A 1 94 ? 4.750 3.820 -5.495 1.00 93.38 94 ILE A CA 1
ATOM 698 C C . ILE A 1 94 ? 5.459 3.953 -6.846 1.00 93.38 94 ILE A C 1
ATOM 700 O O . ILE A 1 94 ? 6.572 3.466 -7.000 1.00 93.38 94 ILE A O 1
ATOM 704 N N . ARG A 1 95 ? 4.839 4.650 -7.805 1.00 93.62 95 ARG A N 1
ATOM 705 C CA . ARG A 1 95 ? 5.383 4.812 -9.160 1.00 93.62 95 ARG A CA 1
ATOM 706 C C . ARG A 1 95 ? 6.700 5.598 -9.199 1.00 93.62 95 ARG A C 1
ATOM 708 O O . ARG A 1 95 ? 7.548 5.291 -10.023 1.00 93.62 95 ARG A O 1
ATOM 715 N N . HIS A 1 96 ? 6.871 6.591 -8.326 1.00 91.69 96 HIS A N 1
ATOM 716 C CA . HIS A 1 96 ? 8.072 7.445 -8.293 1.00 91.69 96 HIS A CA 1
ATOM 717 C C . HIS A 1 96 ? 9.092 7.031 -7.224 1.00 91.69 96 HIS A C 1
ATOM 719 O O . HIS A 1 96 ? 10.054 7.751 -6.996 1.00 91.69 96 HIS A O 1
ATOM 725 N N . GLY A 1 97 ? 8.887 5.902 -6.539 1.00 90.44 97 GLY A N 1
ATOM 726 C CA . GLY A 1 97 ? 9.829 5.398 -5.535 1.00 90.44 97 GLY A CA 1
ATOM 727 C C . GLY A 1 97 ? 9.905 6.187 -4.223 1.00 90.44 97 GLY A C 1
ATOM 728 O O . GLY A 1 97 ? 10.714 5.872 -3.363 1.00 90.44 97 GLY A O 1
ATOM 729 N N . GLU A 1 98 ? 9.002 7.141 -4.010 1.00 89.94 98 GLU A N 1
ATOM 730 C CA . GLU A 1 98 ? 8.845 7.922 -2.769 1.00 89.94 98 GLU A CA 1
ATOM 731 C C . GLU A 1 98 ? 8.280 7.088 -1.605 1.00 89.94 98 GLU A C 1
ATOM 733 O O . GLU A 1 98 ? 8.186 7.531 -0.457 1.00 89.94 98 GLU A O 1
ATOM 738 N N . ARG A 1 99 ? 7.831 5.862 -1.892 1.00 88.19 99 ARG A N 1
ATOM 739 C CA . ARG A 1 99 ? 7.416 4.899 -0.875 1.00 88.19 99 ARG A CA 1
ATOM 740 C C . ARG A 1 99 ? 8.572 3.962 -0.551 1.00 88.19 99 ARG A C 1
ATOM 742 O O . ARG A 1 99 ? 9.095 3.305 -1.441 1.00 88.19 99 ARG A O 1
ATOM 749 N N . ARG A 1 100 ? 8.865 3.803 0.743 1.00 89.00 100 ARG A N 1
ATOM 750 C CA . ARG A 1 100 ? 9.876 2.856 1.236 1.00 89.00 100 ARG A CA 1
ATOM 751 C C . ARG A 1 100 ? 9.722 1.471 0.587 1.00 89.00 100 ARG A C 1
ATOM 753 O O . ARG A 1 100 ? 8.620 0.933 0.608 1.00 89.00 100 ARG A O 1
ATOM 760 N N . GLY A 1 101 ? 10.783 0.873 0.062 1.00 88.88 101 GLY A N 1
ATOM 761 C CA . GLY A 1 101 ? 10.773 -0.396 -0.678 1.00 88.88 101 GLY A CA 1
ATOM 762 C C . GLY A 1 101 ? 10.545 -0.277 -2.192 1.00 88.88 101 GLY A C 1
ATOM 763 O O . GLY A 1 101 ? 10.704 -1.275 -2.896 1.00 88.88 101 GLY A O 1
ATOM 764 N N . PHE A 1 102 ? 10.165 0.901 -2.695 1.00 91.88 102 PHE A N 1
ATOM 765 C CA . PHE A 1 102 ? 9.881 1.157 -4.110 1.00 91.88 102 PHE A CA 1
ATOM 766 C C . PHE A 1 102 ? 10.925 2.065 -4.785 1.00 91.88 102 PHE A C 1
ATOM 768 O O . PHE A 1 102 ? 10.743 2.472 -5.930 1.00 91.88 102 PHE A O 1
ATOM 775 N N . GLU A 1 103 ? 12.024 2.369 -4.098 1.00 93.12 103 GLU A N 1
ATOM 776 C CA . GLU A 1 103 ? 13.002 3.407 -4.452 1.00 93.12 103 GLU A CA 1
ATOM 777 C C . GLU A 1 103 ? 13.717 3.150 -5.787 1.00 93.12 103 GLU A C 1
ATOM 779 O O . GLU A 1 103 ? 14.222 4.076 -6.410 1.00 93.12 103 GLU A O 1
ATOM 784 N N . ASP A 1 104 ? 13.737 1.902 -6.262 1.00 87.62 104 ASP A N 1
ATOM 785 C CA . ASP A 1 104 ? 14.387 1.529 -7.523 1.00 87.62 104 ASP A CA 1
ATOM 786 C C . ASP A 1 104 ? 13.625 1.985 -8.786 1.00 87.62 104 ASP A C 1
ATOM 788 O O . ASP A 1 104 ? 14.084 1.724 -9.897 1.00 87.62 104 ASP A O 1
ATOM 792 N N . GLY A 1 105 ? 12.468 2.645 -8.637 1.00 84.81 105 GLY A N 1
ATOM 793 C CA . GLY A 1 105 ? 11.725 3.293 -9.729 1.00 84.81 105 GLY A CA 1
ATOM 794 C C . GLY A 1 105 ? 11.116 2.337 -10.762 1.00 84.81 105 GLY A C 1
ATOM 795 O O . GLY A 1 105 ? 10.539 2.770 -11.756 1.00 84.81 105 GLY A O 1
ATOM 796 N N . LEU A 1 106 ? 11.211 1.026 -10.544 1.00 91.38 106 LEU A N 1
ATOM 797 C CA . LEU A 1 106 ? 10.767 -0.006 -11.481 1.00 91.38 106 LEU A CA 1
ATOM 798 C C . LEU A 1 106 ? 9.362 -0.510 -11.118 1.00 91.38 106 LEU A C 1
ATOM 800 O O . LEU A 1 106 ? 9.131 -1.715 -10.975 1.00 91.38 106 LEU A O 1
ATOM 804 N N . TRP A 1 107 ? 8.412 0.411 -10.952 1.00 93.56 107 TRP A N 1
ATOM 805 C CA . TRP A 1 107 ? 7.055 0.100 -10.497 1.00 93.56 107 TRP A CA 1
ATOM 806 C C . TRP A 1 107 ? 5.996 0.831 -11.302 1.00 93.56 107 TRP A C 1
ATOM 808 O O . TRP A 1 107 ? 6.056 2.044 -11.480 1.00 93.56 107 TRP A O 1
ATOM 818 N N . ASP A 1 108 ? 4.965 0.094 -11.700 1.00 95.19 108 ASP A N 1
ATOM 819 C CA . ASP A 1 108 ? 3.734 0.693 -12.195 1.00 95.19 108 ASP A CA 1
ATOM 820 C C . ASP A 1 108 ? 2.709 0.712 -11.060 1.00 95.19 108 ASP A C 1
ATOM 822 O O . ASP A 1 108 ? 2.541 -0.279 -10.343 1.00 95.19 108 ASP A O 1
ATOM 826 N N . ALA A 1 109 ? 1.993 1.826 -10.913 1.00 95.19 109 ALA A N 1
ATOM 827 C CA . ALA A 1 109 ? 0.878 1.930 -9.980 1.00 95.19 109 ALA A CA 1
ATOM 828 C C . ALA A 1 109 ? -0.194 2.905 -10.470 1.00 95.19 109 ALA A C 1
ATOM 830 O O . ALA A 1 109 ? 0.110 3.954 -11.056 1.00 95.19 109 ALA A O 1
ATOM 831 N N . GLN A 1 110 ? -1.453 2.556 -10.205 1.00 96.12 110 GLN A N 1
ATOM 832 C CA . GLN A 1 110 ? -2.638 3.298 -10.629 1.00 96.12 110 GLN A CA 1
ATOM 833 C C . GLN A 1 110 ? -3.708 3.288 -9.538 1.00 96.12 110 GLN A C 1
ATOM 835 O O . GLN A 1 110 ? -3.830 2.325 -8.783 1.00 96.12 110 GLN A O 1
ATOM 840 N N . ALA A 1 111 ? -4.502 4.355 -9.486 1.00 95.62 111 ALA A N 1
ATOM 841 C CA . ALA A 1 111 ? -5.721 4.407 -8.692 1.00 95.62 111 ALA A CA 1
ATOM 842 C C . ALA A 1 111 ? -6.927 4.186 -9.614 1.00 95.62 111 ALA A C 1
ATOM 844 O O . ALA A 1 111 ? -7.065 4.884 -10.617 1.00 95.62 111 ALA A O 1
ATOM 845 N N . GLN A 1 112 ? -7.795 3.238 -9.275 1.00 94.75 112 GLN A N 1
ATOM 846 C CA . GLN A 1 112 ? -9.017 2.922 -10.017 1.00 94.75 112 GLN A CA 1
ATOM 847 C C . GLN A 1 112 ? -10.223 3.055 -9.094 1.00 94.75 112 GLN A C 1
ATOM 849 O O . GLN A 1 112 ? -10.124 2.735 -7.912 1.00 94.75 112 GLN A O 1
ATOM 854 N N . ASN A 1 113 ? -11.360 3.512 -9.615 1.00 93.12 113 ASN A N 1
ATOM 855 C CA . ASN A 1 113 ? -12.618 3.416 -8.885 1.00 93.12 113 ASN A CA 1
ATOM 856 C C . ASN A 1 113 ? -13.252 2.050 -9.179 1.00 93.12 113 ASN A C 1
ATOM 858 O O . ASN A 1 113 ? -13.379 1.675 -10.342 1.00 93.12 113 ASN A O 1
ATOM 862 N N . ARG A 1 114 ? -13.599 1.306 -8.131 1.00 90.88 114 ARG A N 1
ATOM 863 C CA . ARG A 1 114 ? -14.339 0.044 -8.185 1.00 90.88 114 ARG A CA 1
ATOM 864 C C . ARG A 1 114 ? -15.476 0.138 -7.182 1.00 90.88 114 ARG A C 1
ATOM 866 O O . ARG A 1 114 ? -15.220 0.332 -5.995 1.00 90.88 114 ARG A O 1
ATOM 873 N N . ASP A 1 115 ? -16.706 0.085 -7.679 1.00 86.44 115 ASP A N 1
ATOM 874 C CA . ASP A 1 115 ? -17.930 0.068 -6.868 1.00 86.44 115 ASP A CA 1
ATOM 875 C C . ASP A 1 115 ? -17.983 1.186 -5.808 1.00 86.44 115 ASP A C 1
ATOM 877 O O . ASP A 1 115 ? -18.302 0.973 -4.639 1.00 86.44 115 ASP A O 1
ATOM 881 N N . GLY A 1 116 ? -17.595 2.407 -6.198 1.00 85.12 116 GLY A N 1
ATOM 882 C CA . GLY A 1 116 ? -17.606 3.578 -5.316 1.00 85.12 116 GLY A CA 1
ATOM 883 C C . GLY A 1 116 ? -16.405 3.688 -4.369 1.00 85.12 116 GLY A C 1
ATOM 884 O O . GLY A 1 116 ? -16.254 4.707 -3.694 1.00 85.12 116 GLY A O 1
ATOM 885 N N . ARG A 1 117 ? -15.494 2.709 -4.355 1.00 88.38 117 ARG A N 1
ATOM 886 C CA . ARG A 1 117 ? -14.235 2.747 -3.594 1.00 88.38 117 ARG A CA 1
ATOM 887 C C . ARG A 1 117 ? -13.046 2.930 -4.527 1.00 88.38 117 ARG A C 1
ATOM 889 O O . ARG A 1 117 ? -13.020 2.437 -5.648 1.00 88.38 117 ARG A O 1
ATOM 896 N N . TRP A 1 118 ? -12.034 3.659 -4.074 1.00 91.56 118 TRP A N 1
ATOM 897 C CA . TRP A 1 118 ? -10.789 3.816 -4.817 1.00 91.56 118 TRP A CA 1
ATOM 898 C C . TRP A 1 118 ? -9.796 2.742 -4.401 1.00 91.56 118 TRP A C 1
ATOM 900 O O . TRP A 1 118 ? -9.365 2.692 -3.254 1.00 91.56 118 TRP A O 1
ATOM 910 N N . VAL A 1 119 ? -9.387 1.910 -5.347 1.00 93.31 119 VAL A N 1
ATOM 911 C CA . VAL A 1 119 ? -8.355 0.897 -5.149 1.00 93.31 119 VAL A CA 1
ATOM 912 C C . VAL A 1 119 ? -7.046 1.372 -5.762 1.00 93.31 119 VAL A C 1
ATOM 914 O O . VAL A 1 119 ? -7.032 2.006 -6.818 1.00 93.31 119 VAL A O 1
ATOM 917 N N . VAL A 1 120 ? -5.932 1.068 -5.108 1.00 93.62 120 VAL A N 1
ATOM 918 C CA . VAL A 1 120 ? -4.593 1.240 -5.667 1.00 93.62 120 VAL A CA 1
ATOM 919 C C . VAL A 1 120 ? -4.134 -0.116 -6.155 1.00 93.62 120 VAL A C 1
ATOM 921 O O . VAL A 1 120 ? -4.021 -1.050 -5.360 1.00 93.62 120 VAL A O 1
ATOM 924 N N . ILE A 1 121 ? -3.855 -0.213 -7.449 1.00 94.50 121 ILE A N 1
ATOM 925 C CA . ILE A 1 121 ? -3.220 -1.385 -8.037 1.00 94.50 121 ILE A CA 1
ATOM 926 C C . ILE A 1 121 ? -1.757 -1.085 -8.336 1.00 94.50 121 ILE A C 1
ATOM 928 O O . ILE A 1 121 ? -1.420 0.025 -8.754 1.00 94.50 121 ILE A O 1
ATOM 932 N N . ALA A 1 122 ? -0.887 -2.064 -8.117 1.00 94.62 122 ALA A N 1
ATOM 933 C CA . ALA A 1 122 ? 0.538 -1.940 -8.385 1.00 94.62 122 ALA A CA 1
ATOM 934 C C . ALA A 1 122 ? 1.116 -3.239 -8.945 1.00 94.62 122 ALA A C 1
ATOM 936 O O . ALA A 1 122 ? 0.578 -4.325 -8.721 1.00 94.62 122 ALA A O 1
ATOM 937 N N . ARG A 1 123 ? 2.229 -3.112 -9.665 1.00 94.38 123 ARG A N 1
ATOM 938 C CA . ARG A 1 123 ? 3.031 -4.234 -10.153 1.00 94.38 123 ARG A CA 1
ATOM 939 C C . ARG A 1 123 ? 4.494 -3.843 -10.280 1.00 94.38 123 ARG A C 1
ATOM 941 O O . ARG A 1 123 ? 4.827 -2.660 -10.383 1.00 94.38 123 ARG A O 1
ATOM 948 N N . ARG A 1 124 ? 5.368 -4.845 -10.367 1.00 93.25 124 ARG A N 1
ATOM 949 C CA . ARG A 1 124 ? 6.731 -4.630 -10.852 1.00 93.25 124 ARG A CA 1
ATOM 950 C C . ARG A 1 124 ? 6.680 -4.228 -12.326 1.00 93.25 124 ARG A C 1
ATOM 952 O O . ARG A 1 124 ? 6.106 -4.957 -13.135 1.00 93.25 124 ARG A O 1
ATOM 959 N N . ALA A 1 125 ? 7.278 -3.091 -12.673 1.00 86.38 125 ALA A N 1
ATOM 960 C CA . ALA A 1 125 ? 7.453 -2.731 -14.070 1.00 86.38 125 ALA A CA 1
ATOM 961 C C . ALA A 1 125 ? 8.470 -3.704 -14.675 1.00 86.38 125 ALA A C 1
ATOM 963 O O . ALA A 1 125 ? 9.623 -3.785 -14.241 1.00 86.38 125 ALA A O 1
ATOM 964 N N . SER A 1 126 ? 8.049 -4.474 -15.674 1.00 69.50 126 SER A N 1
ATOM 965 C CA . SER A 1 126 ? 8.996 -5.118 -16.578 1.00 69.50 126 SER A CA 1
ATOM 966 C C . SER A 1 126 ? 9.790 -3.989 -17.224 1.00 69.50 126 SER A C 1
ATOM 968 O O . SER A 1 126 ? 9.174 -3.015 -17.659 1.00 69.50 126 SER A O 1
ATOM 970 N N . LYS A 1 127 ? 11.127 -4.082 -17.277 1.00 58.59 127 LYS A N 1
ATOM 971 C CA . LYS A 1 127 ? 11.959 -3.140 -18.042 1.00 58.59 127 LYS A CA 1
ATOM 972 C C . LYS A 1 127 ? 11.249 -2.936 -19.382 1.00 58.59 127 LYS A C 1
ATOM 974 O O . LYS A 1 127 ? 11.115 -3.908 -20.130 1.00 58.59 127 LYS A O 1
ATOM 979 N N . ARG A 1 128 ? 10.715 -1.735 -19.656 1.00 52.56 128 ARG A N 1
ATOM 980 C CA . ARG A 1 128 ? 10.242 -1.430 -21.007 1.00 52.56 128 ARG A CA 1
ATOM 981 C C . ARG A 1 128 ? 11.457 -1.713 -21.876 1.00 52.56 128 ARG A C 1
ATOM 983 O O . ARG A 1 128 ? 12.490 -1.068 -21.702 1.00 52.56 128 ARG A O 1
ATOM 990 N N . ARG A 1 129 ? 11.384 -2.737 -22.730 1.00 44.00 129 ARG A N 1
ATOM 991 C CA . ARG A 1 129 ? 12.292 -2.800 -23.868 1.00 44.00 129 ARG A CA 1
ATOM 992 C C . ARG A 1 129 ? 11.989 -1.509 -24.605 1.00 44.00 129 ARG A C 1
ATOM 994 O O . ARG A 1 129 ? 10.899 -1.362 -25.143 1.00 44.00 129 ARG A O 1
ATOM 1001 N N . ASN A 1 130 ? 12.880 -0.534 -24.478 1.00 41.69 130 ASN A N 1
ATOM 1002 C CA . ASN A 1 130 ? 12.864 0.622 -25.344 1.00 41.69 130 ASN A CA 1
ATOM 1003 C C . ASN A 1 130 ? 13.120 0.015 -26.722 1.00 41.69 130 ASN A C 1
ATOM 1005 O O . ASN A 1 130 ? 14.237 -0.417 -26.988 1.00 41.69 130 ASN A O 1
ATOM 1009 N N . ILE A 1 131 ? 12.068 -0.195 -27.509 1.00 46.66 131 ILE A N 1
ATOM 1010 C CA . ILE A 1 131 ? 12.213 -0.477 -28.929 1.00 46.66 131 ILE A CA 1
ATOM 1011 C C . ILE A 1 131 ? 12.441 0.915 -29.520 1.00 46.66 131 ILE A C 1
ATOM 1013 O O . ILE A 1 131 ? 11.520 1.731 -29.478 1.00 46.66 131 ILE A O 1
ATOM 1017 N N . PRO A 1 132 ? 13.663 1.262 -29.955 1.00 47.00 132 PRO A N 1
ATOM 1018 C CA . PRO A 1 132 ? 13.869 2.520 -30.638 1.00 47.00 132 PRO A CA 1
ATOM 1019 C C . PRO A 1 132 ? 13.279 2.345 -32.036 1.00 47.00 132 PRO A C 1
ATOM 1021 O O . PRO A 1 132 ? 13.879 1.688 -32.880 1.00 47.00 132 PRO A O 1
ATOM 1024 N N . GLY A 1 133 ? 12.080 2.873 -32.256 1.00 51.59 133 GLY A N 1
ATOM 1025 C CA . GLY A 1 133 ? 11.464 2.880 -33.578 1.00 51.59 133 GLY A CA 1
ATOM 1026 C C . GLY A 1 133 ? 9.970 2.624 -33.533 1.00 51.59 133 GLY A C 1
ATOM 1027 O O . GLY A 1 133 ? 9.531 1.502 -33.749 1.00 51.59 133 GLY A O 1
ATOM 1028 N N . GLU A 1 134 ? 9.191 3.678 -33.308 1.00 45.75 134 GLU A N 1
ATOM 1029 C CA . GLU A 1 134 ? 7.795 3.693 -33.735 1.00 45.75 134 GLU A CA 1
ATOM 1030 C C . GLU A 1 134 ? 7.426 5.122 -34.161 1.00 45.75 134 GLU A C 1
ATOM 1032 O O . GLU A 1 134 ? 7.188 5.998 -33.336 1.00 45.75 134 GLU A O 1
ATOM 1037 N N . GLY A 1 135 ? 7.506 5.350 -35.477 1.00 49.06 135 GLY A N 1
ATOM 1038 C CA . GLY A 1 135 ? 6.665 6.283 -36.232 1.00 49.06 135 GLY A CA 1
ATOM 1039 C C . GLY A 1 135 ? 6.768 7.778 -35.930 1.00 49.06 135 GLY A C 1
ATOM 1040 O O . GLY A 1 135 ? 5.861 8.343 -35.331 1.00 49.06 135 GLY A O 1
ATOM 1041 N N . MET A 1 136 ? 7.779 8.458 -36.481 1.00 49.66 136 MET A N 1
ATOM 1042 C CA . MET A 1 136 ? 7.502 9.777 -37.066 1.00 49.66 136 MET A CA 1
ATOM 1043 C C . MET A 1 136 ? 6.783 9.512 -38.390 1.00 49.66 136 MET A C 1
ATOM 1045 O O . MET A 1 136 ? 7.415 9.099 -39.360 1.00 49.66 136 MET A O 1
ATOM 1049 N N . ASP A 1 137 ? 5.463 9.669 -38.390 1.00 54.84 137 ASP A N 1
ATOM 1050 C CA . ASP A 1 137 ? 4.656 9.677 -39.611 1.00 54.84 137 ASP A CA 1
ATOM 1051 C C . ASP A 1 137 ? 5.094 10.884 -40.466 1.00 54.84 137 ASP A C 1
ATOM 1053 O O . ASP A 1 137 ? 5.238 11.985 -39.915 1.00 54.84 137 ASP A O 1
ATOM 1057 N N . PRO A 1 138 ? 5.374 10.732 -41.774 1.00 58.53 138 PRO A N 1
ATOM 1058 C CA . PRO A 1 138 ? 5.734 11.869 -42.605 1.00 58.53 138 PRO A CA 1
ATOM 1059 C C . PRO A 1 138 ? 4.498 12.752 -42.804 1.00 58.53 138 PRO A C 1
ATOM 1061 O O . PRO A 1 138 ? 3.489 12.320 -43.359 1.00 58.53 138 PRO A O 1
ATOM 1064 N N . LEU A 1 139 ? 4.586 14.008 -42.368 1.00 59.97 139 LEU A N 1
ATOM 1065 C CA . LEU A 1 139 ? 3.669 15.039 -42.835 1.00 59.97 139 LEU A CA 1
ATOM 1066 C C . LEU A 1 139 ? 4.124 15.460 -44.237 1.00 59.97 139 LEU A C 1
ATOM 1068 O O . LEU A 1 139 ? 5.273 15.867 -44.419 1.00 59.97 139 LEU A O 1
ATOM 1072 N N . PHE A 1 140 ? 3.218 15.270 -45.196 1.00 54.59 140 PHE A N 1
ATOM 1073 C CA . PHE A 1 140 ? 3.238 15.870 -46.529 1.00 54.59 140 PHE A CA 1
ATOM 1074 C C . PHE A 1 140 ? 3.531 17.374 -46.483 1.00 54.59 140 PHE A C 1
ATOM 1076 O O . PHE A 1 140 ? 3.078 18.035 -45.518 1.00 54.59 140 PHE A O 1
#

Sequence (140 aa):
MEPSPASVACGSVKCLPMAKTVIRVMFDDATAAEGFLERCRGEGLDAVVEDARPIGTVKRNGPGLASWLKAHPGWHVVAESVNRRAAWAAAWKIRHGERRGFEDGLWDAQAQNRDGRWVVIARRASKRRNIPGEGMDPLF

Organism: NCBI:txid537937

Secondary structure (DSSP, 8-state):
-PPPPP---------PPPP--------SSHHHHHHHHHHHHHTT-----S--SPTT-----THHHHHHHHHS-S-EEEEEES-HHHHHHHHHHHHTT-STT-TTS-EEEEEEEETTEEEEEEEEPP-----S----PPP-

Mean predicted aligned error: 16.84 Å

Solvent-accessible surface area (backbone atoms only — not comparable to full-atom values): 8906 Å² total; per-residue (Å²): 141,79,86,79,83,79,82,80,78,82,75,79,78,75,78,68,79,74,81,82,84,81,86,88,85,87,62,95,44,69,68,62,45,50,60,49,44,54,51,30,53,75,71,73,43,96,67,75,89,88,71,90,67,61,82,88,63,68,84,55,61,42,48,61,35,39,57,47,32,68,76,43,79,56,83,38,83,72,47,76,31,83,44,62,68,61,20,43,51,52,16,49,27,40,30,68,16,76,31,59,57,30,63,84,48,53,32,44,43,42,56,43,81,54,97,87,31,21,32,20,35,36,27,56,42,70,81,75,78,80,71,91,79,81,79,87,73,82,80,128

Radius of gyration: 26.72 Å; Cα contacts (8 Å, |Δi|>4): 142; chains: 1; bounding box: 32×75×94 Å

Nearest PDB structures (foldseek):
  1q2l-assembly1_A  TM=4.768E-01  e=2.573E+00  Escherichia coli str. K-12 substr. W3110
  4hh2-assembly1_D  TM=5.634E-01  e=9.962E+00  Cereibacter sphaeroides 2.4.1
  2grg-assembly1_A  TM=3.546E-01  e=6.344E+00  Saccharomyces cerevisiae

Foldseek 3Di:
DDDDDDDDPPDPPPPDPPDDDDDDDDDQDPVVVVVVVVVCVVVVHPDDDPDPDHPVPPLQFAQSVLVVLVVPADKDFNDKALDPVVLAVVQVCLQCVVGHNNVVNQKHWDWDDDPNIITIIMHGHDPPPPPPDDDPDDDD